Protein AF-A0A0M8MNJ3-F1 (afdb_monomer)

Structure (mmCIF, N/CA/C/O backbone):
data_AF-A0A0M8MNJ3-F1
#
_entry.id   AF-A0A0M8MNJ3-F1
#
loop_
_atom_site.group_PDB
_atom_site.id
_atom_site.type_symbol
_atom_site.label_atom_id
_atom_site.label_alt_id
_atom_site.label_comp_id
_atom_site.label_asym_id
_atom_site.label_entity_id
_atom_site.label_seq_id
_atom_site.pdbx_PDB_ins_code
_atom_site.Cartn_x
_atom_site.Cartn_y
_atom_site.Cartn_z
_atom_site.occupancy
_atom_site.B_iso_or_equiv
_atom_site.auth_seq_id
_atom_site.auth_comp_id
_atom_site.auth_asym_id
_atom_site.auth_atom_id
_atom_site.pdbx_PDB_model_num
ATOM 1 N N . MET A 1 1 ? 39.893 3.123 -14.349 1.00 46.41 1 MET A N 1
ATOM 2 C CA . MET A 1 1 ? 39.587 2.690 -12.969 1.00 46.41 1 MET A CA 1
ATOM 3 C C . MET A 1 1 ? 39.939 3.840 -12.023 1.00 46.41 1 MET A C 1
ATOM 5 O O . MET A 1 1 ? 41.028 3.867 -11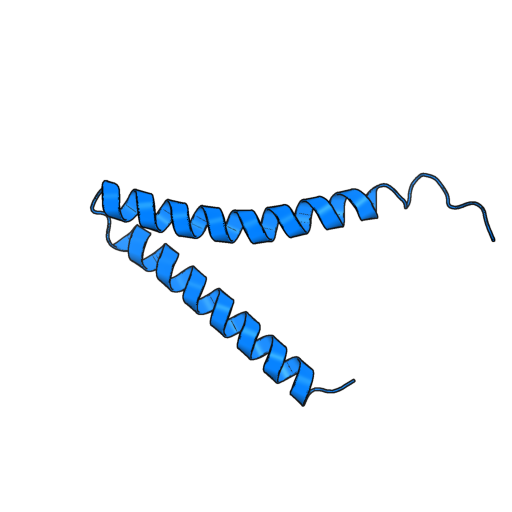.471 1.00 46.41 1 MET A O 1
ATOM 9 N N . GLY A 1 2 ? 39.096 4.876 -11.967 1.00 41.59 2 GLY A N 1
ATOM 10 C CA . GLY A 1 2 ? 39.312 6.034 -11.086 1.00 41.59 2 GLY A CA 1
ATOM 11 C C . GLY A 1 2 ? 38.761 5.765 -9.680 1.00 41.59 2 GLY A C 1
ATOM 12 O O . GLY A 1 2 ? 37.891 4.901 -9.543 1.00 41.59 2 GLY A O 1
ATOM 13 N N . PRO A 1 3 ? 39.255 6.452 -8.635 1.00 54.31 3 PRO A N 1
ATOM 14 C CA . PRO A 1 3 ? 38.776 6.246 -7.277 1.00 54.31 3 PRO A CA 1
ATOM 15 C C . PRO A 1 3 ? 37.350 6.786 -7.153 1.00 54.31 3 PRO A C 1
ATOM 17 O O . PRO A 1 3 ? 37.104 7.980 -7.306 1.00 54.31 3 PRO A O 1
ATOM 20 N N . ILE A 1 4 ? 36.412 5.880 -6.887 1.00 56.56 4 ILE A N 1
ATOM 21 C CA . ILE A 1 4 ? 35.013 6.197 -6.607 1.00 56.56 4 ILE A CA 1
ATOM 22 C C . ILE A 1 4 ? 35.003 6.970 -5.287 1.00 56.56 4 ILE A C 1
ATOM 24 O O . ILE A 1 4 ? 35.341 6.429 -4.232 1.00 56.56 4 ILE A O 1
ATOM 28 N N . THR A 1 5 ? 34.679 8.254 -5.353 1.00 52.03 5 THR A N 1
ATOM 29 C CA . THR A 1 5 ? 34.565 9.130 -4.193 1.00 52.03 5 THR A CA 1
ATOM 30 C C . THR A 1 5 ? 33.431 8.623 -3.297 1.00 52.03 5 THR A C 1
ATOM 32 O O . THR A 1 5 ? 32.305 8.376 -3.725 1.00 52.03 5 THR A O 1
ATOM 35 N N . THR A 1 6 ? 33.732 8.453 -2.010 1.00 57.09 6 THR A N 1
ATOM 36 C CA . THR A 1 6 ? 32.866 7.895 -0.950 1.00 57.09 6 THR A CA 1
ATOM 37 C C . THR A 1 6 ? 31.490 8.584 -0.798 1.00 57.09 6 THR A C 1
ATOM 39 O O . THR A 1 6 ? 30.626 8.084 -0.079 1.00 57.09 6 THR A O 1
ATOM 42 N N . GLY A 1 7 ? 31.239 9.698 -1.496 1.00 51.62 7 GLY A N 1
ATOM 43 C CA . GLY A 1 7 ? 29.953 10.400 -1.523 1.00 51.62 7 GLY A CA 1
ATOM 44 C C . GLY A 1 7 ? 28.876 9.758 -2.409 1.00 51.62 7 GLY A C 1
ATOM 45 O O . GLY A 1 7 ? 27.696 9.870 -2.082 1.00 51.62 7 GLY A O 1
ATOM 46 N N . GLU A 1 8 ? 29.241 9.042 -3.478 1.00 53.19 8 GLU A N 1
ATOM 47 C CA . GLU A 1 8 ? 28.258 8.545 -4.462 1.00 53.19 8 GLU A CA 1
ATOM 48 C C . GLU A 1 8 ? 27.696 7.152 -4.127 1.00 53.19 8 GLU A C 1
ATOM 50 O O . GLU A 1 8 ? 26.550 6.852 -4.454 1.00 53.19 8 GLU A O 1
ATOM 55 N N . ARG A 1 9 ? 28.413 6.336 -3.337 1.00 54.12 9 ARG A N 1
ATOM 56 C CA . ARG A 1 9 ? 27.945 4.994 -2.922 1.00 54.12 9 ARG A CA 1
ATOM 57 C C . ARG A 1 9 ? 26.852 4.973 -1.851 1.00 54.12 9 ARG A C 1
ATOM 59 O O . ARG A 1 9 ? 26.287 3.919 -1.583 1.00 54.12 9 ARG A O 1
ATOM 66 N N . ARG A 1 10 ? 26.532 6.107 -1.220 1.00 55.59 10 ARG A N 1
ATOM 67 C CA . ARG A 1 10 ? 25.444 6.175 -0.223 1.00 55.59 10 ARG A CA 1
ATOM 68 C C . ARG A 1 10 ? 24.065 6.377 -0.844 1.00 55.59 10 ARG A C 1
ATOM 70 O O . ARG A 1 10 ? 23.077 6.035 -0.202 1.00 55.59 10 ARG A O 1
ATOM 77 N N . LYS A 1 11 ? 23.983 6.891 -2.075 1.00 50.84 11 LYS A N 1
ATOM 78 C CA . LYS A 1 11 ? 22.702 7.054 -2.779 1.00 50.84 11 LYS A CA 1
ATOM 79 C C . LYS A 1 11 ? 22.156 5.728 -3.310 1.00 50.84 11 LYS A C 1
ATOM 81 O O . LYS A 1 11 ? 20.952 5.527 -3.242 1.00 50.84 11 LYS A O 1
ATOM 86 N N . GLU A 1 12 ? 23.023 4.810 -3.734 1.00 52.03 12 GLU A N 1
ATOM 87 C CA . GLU A 1 12 ? 22.624 3.505 -4.284 1.00 52.03 12 GLU A CA 1
ATOM 88 C C . GLU A 1 12 ? 21.957 2.593 -3.236 1.00 52.03 12 GLU A C 1
ATOM 90 O O . GLU A 1 12 ? 20.868 2.073 -3.466 1.00 52.03 12 GLU A O 1
ATOM 95 N N . THR A 1 13 ? 22.539 2.462 -2.036 1.00 53.88 13 THR A N 1
ATOM 96 C CA . THR A 1 13 ? 21.971 1.613 -0.967 1.00 53.88 13 THR A CA 1
ATOM 97 C C . THR A 1 13 ? 20.669 2.175 -0.387 1.00 53.88 13 THR A C 1
ATOM 99 O O . THR A 1 13 ? 19.796 1.408 0.009 1.00 53.88 13 THR A O 1
ATOM 102 N N . LEU A 1 14 ? 20.510 3.504 -0.346 1.00 54.78 14 LEU A N 1
ATOM 1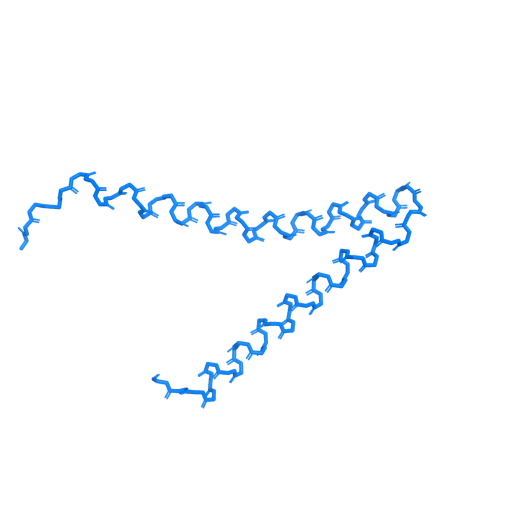03 C CA . LEU A 1 14 ? 19.267 4.146 0.099 1.00 54.78 14 LEU A CA 1
ATOM 104 C C . LEU A 1 14 ? 18.162 4.081 -0.966 1.00 54.78 14 LEU A C 1
ATOM 106 O O . LEU A 1 14 ? 17.001 3.926 -0.598 1.00 54.78 14 LEU A O 1
ATOM 110 N N . MET A 1 15 ? 18.502 4.183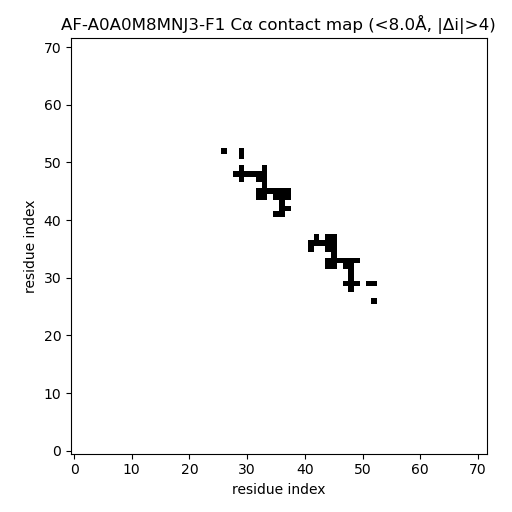 -2.259 1.00 57.31 15 MET A N 1
ATOM 111 C CA . MET A 1 15 ? 17.530 4.050 -3.352 1.00 57.31 15 MET A CA 1
ATOM 112 C C . MET A 1 15 ? 16.985 2.623 -3.463 1.00 57.31 15 MET A C 1
ATOM 114 O O . MET A 1 15 ? 15.776 2.485 -3.564 1.00 57.31 15 MET A O 1
ATOM 118 N N . GLY A 1 16 ? 17.820 1.581 -3.356 1.00 58.53 16 GLY A N 1
ATOM 119 C CA . GLY A 1 16 ? 17.334 0.192 -3.400 1.00 58.53 16 GLY A CA 1
ATOM 120 C C . GLY A 1 16 ? 16.453 -0.160 -2.198 1.00 58.53 16 GLY A C 1
ATOM 121 O O . GLY A 1 16 ? 15.287 -0.503 -2.337 1.00 58.53 16 GLY A O 1
ATOM 122 N N . LEU A 1 17 ? 16.969 0.045 -0.984 1.00 62.16 17 LEU A N 1
ATOM 123 C CA . LEU A 1 17 ? 16.252 -0.324 0.241 1.00 62.16 17 LEU A CA 1
ATOM 124 C C . LEU A 1 17 ? 14.986 0.529 0.451 1.00 62.16 17 LEU A C 1
ATOM 126 O O . LEU A 1 17 ? 14.005 0.054 1.011 1.00 62.16 17 LEU A O 1
ATOM 130 N N . GLY A 1 18 ? 14.995 1.783 -0.009 1.00 63.34 18 GLY A N 1
ATOM 131 C CA . GLY A 1 18 ? 13.845 2.680 0.041 1.00 63.34 18 GLY A CA 1
ATOM 132 C C . GLY A 1 18 ? 12.763 2.362 -0.991 1.00 63.34 18 GLY A C 1
ATOM 133 O O . GLY A 1 18 ? 11.589 2.477 -0.651 1.00 63.34 18 GLY A O 1
ATOM 134 N N . ASP A 1 19 ? 13.123 1.962 -2.214 1.00 64.81 19 ASP A N 1
ATOM 135 C CA . ASP A 1 19 ? 12.161 1.640 -3.279 1.00 64.81 19 ASP A CA 1
ATOM 136 C C . ASP A 1 19 ? 11.452 0.305 -3.013 1.00 64.81 19 ASP A C 1
ATOM 138 O O . ASP A 1 19 ? 10.221 0.251 -3.013 1.00 64.81 19 ASP A O 1
ATOM 142 N N . ASP A 1 20 ? 12.207 -0.725 -2.613 1.00 63.22 20 ASP A N 1
ATOM 143 C CA . ASP A 1 20 ? 11.656 -2.020 -2.199 1.00 63.22 20 ASP A CA 1
ATOM 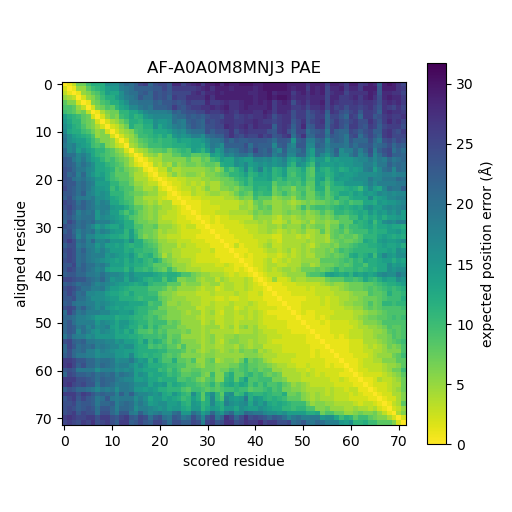144 C C . ASP A 1 20 ? 10.726 -1.875 -0.985 1.00 63.22 20 ASP A C 1
ATOM 146 O O . ASP A 1 20 ? 9.614 -2.414 -0.961 1.00 63.22 20 ASP A O 1
ATOM 150 N N . ILE A 1 21 ? 11.141 -1.093 0.023 1.00 69.75 21 ILE A N 1
ATOM 151 C CA . ILE A 1 21 ? 10.293 -0.799 1.184 1.00 69.75 21 ILE A CA 1
ATOM 152 C C . ILE A 1 21 ? 9.067 -0.009 0.765 1.00 69.75 21 ILE A C 1
ATOM 154 O O . ILE A 1 21 ? 7.994 -0.288 1.280 1.00 69.75 21 ILE A O 1
ATOM 158 N N . LYS A 1 22 ? 9.183 0.971 -0.131 1.00 66.44 22 LYS A N 1
ATOM 159 C CA . LYS A 1 22 ? 8.047 1.803 -0.531 1.00 66.44 22 LYS A CA 1
ATOM 160 C C . LYS A 1 22 ? 7.021 0.995 -1.320 1.00 66.44 22 LYS A C 1
ATOM 162 O O . LYS A 1 22 ? 5.838 1.067 -1.000 1.00 66.44 22 LYS A O 1
ATOM 167 N N . HIS A 1 23 ? 7.467 0.154 -2.249 1.00 67.62 23 HIS A N 1
ATOM 168 C CA . HIS A 1 23 ? 6.597 -0.744 -3.001 1.00 67.62 23 HIS A CA 1
ATOM 169 C C . HIS A 1 23 ? 5.911 -1.767 -2.079 1.00 67.62 23 HIS A C 1
ATOM 171 O O . HIS A 1 23 ? 4.696 -1.977 -2.141 1.00 67.62 23 HIS A O 1
ATOM 177 N N . ASN A 1 24 ? 6.660 -2.344 -1.135 1.00 69.75 24 ASN A N 1
ATOM 178 C CA . ASN A 1 24 ? 6.100 -3.271 -0.157 1.00 69.75 24 ASN A CA 1
ATOM 179 C C . ASN A 1 24 ? 5.207 -2.568 0.885 1.00 69.75 24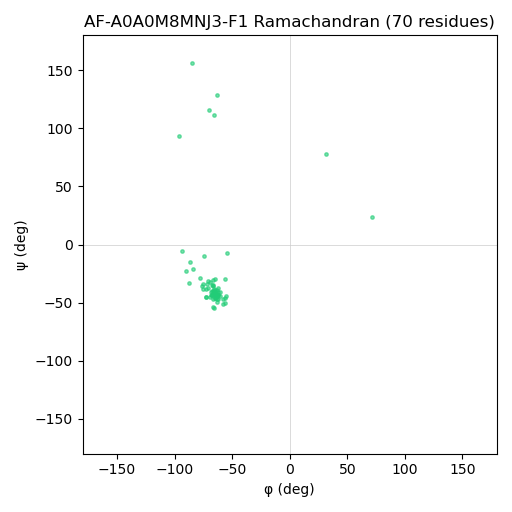 ASN A C 1
ATOM 181 O O . ASN A 1 24 ? 4.222 -3.141 1.348 1.00 69.75 24 ASN A O 1
ATOM 185 N N . ALA A 1 25 ? 5.503 -1.314 1.231 1.00 76.38 25 ALA A N 1
ATOM 186 C CA . ALA A 1 25 ? 4.734 -0.504 2.168 1.00 76.38 25 ALA A CA 1
ATOM 187 C C . ALA A 1 25 ? 3.386 -0.086 1.588 1.00 76.38 25 ALA A C 1
ATOM 189 O O . ALA A 1 25 ? 2.408 -0.090 2.327 1.00 76.38 25 ALA A O 1
ATOM 190 N N . GLU A 1 26 ? 3.291 0.237 0.296 1.00 72.19 26 GLU A N 1
ATOM 191 C CA . GLU A 1 26 ? 1.996 0.519 -0.335 1.00 72.19 26 GLU A CA 1
ATOM 192 C C . GLU A 1 26 ? 1.111 -0.736 -0.364 1.00 72.19 26 GLU A C 1
ATOM 194 O O . GLU A 1 26 ? -0.056 -0.678 0.029 1.00 72.19 26 GLU A O 1
ATOM 199 N N . SER A 1 27 ? 1.689 -1.902 -0.671 1.00 71.25 27 SER A N 1
ATOM 200 C CA . SER A 1 27 ? 0.979 -3.189 -0.619 1.00 71.25 27 SER A CA 1
ATOM 201 C C . SER A 1 27 ? 0.540 -3.576 0.806 1.00 71.25 27 SER A C 1
ATOM 203 O O . SER A 1 27 ? -0.604 -3.993 1.039 1.00 71.25 27 SER A O 1
ATOM 205 N N . ALA A 1 28 ? 1.418 -3.368 1.793 1.00 79.19 28 ALA A N 1
ATOM 206 C CA . ALA A 1 28 ? 1.121 -3.591 3.205 1.00 79.19 28 ALA A CA 1
ATOM 207 C C . ALA A 1 28 ? 0.066 -2.608 3.728 1.00 79.19 28 ALA A C 1
ATOM 209 O O . ALA A 1 28 ? -0.840 -3.009 4.454 1.00 79.19 28 ALA A O 1
ATOM 210 N N . LYS A 1 29 ? 0.129 -1.336 3.324 1.00 81.62 29 LYS A N 1
ATOM 211 C CA . LYS A 1 29 ? -0.834 -0.295 3.701 1.00 81.62 29 LYS A CA 1
ATOM 212 C C . LYS A 1 29 ? -2.208 -0.550 3.086 1.00 81.62 29 LYS A C 1
ATOM 214 O O . LYS A 1 29 ? -3.204 -0.388 3.786 1.00 81.62 29 LYS A O 1
ATOM 219 N N . GLY A 1 30 ? -2.280 -0.992 1.830 1.00 77.00 30 GLY A N 1
ATOM 220 C CA . GLY A 1 30 ? -3.536 -1.388 1.184 1.00 77.00 30 GLY A CA 1
ATOM 221 C C . GLY A 1 30 ? -4.174 -2.599 1.867 1.00 77.00 30 GLY A C 1
ATOM 222 O O . GLY A 1 30 ? -5.355 -2.573 2.211 1.00 77.00 30 GLY A O 1
ATOM 223 N N . SER A 1 31 ? -3.370 -3.622 2.170 1.00 80.62 31 SER A N 1
ATOM 224 C CA . SER A 1 31 ? -3.833 -4.812 2.898 1.00 80.62 31 SER A CA 1
ATOM 225 C C . SER A 1 31 ? -4.236 -4.493 4.343 1.00 80.62 31 SER A C 1
ATOM 227 O O . SER A 1 31 ? -5.218 -5.038 4.843 1.00 80.62 31 SER A O 1
ATOM 229 N N . ALA A 1 32 ? -3.535 -3.566 5.001 1.00 84.56 32 ALA A N 1
ATOM 230 C CA . ALA A 1 32 ? -3.895 -3.071 6.324 1.00 84.56 32 ALA A CA 1
ATOM 231 C C . ALA A 1 32 ? -5.192 -2.250 6.298 1.00 84.56 32 ALA A C 1
ATOM 233 O O . ALA A 1 32 ? -6.022 -2.440 7.180 1.00 84.56 32 ALA A O 1
ATOM 234 N N . LYS A 1 33 ? -5.410 -1.387 5.292 1.00 82.12 33 LYS A N 1
ATOM 235 C CA . LYS A 1 33 ? -6.679 -0.661 5.106 1.00 82.12 33 LYS A CA 1
ATOM 236 C C . LYS A 1 33 ? -7.849 -1.618 4.861 1.00 82.12 33 LYS A C 1
ATOM 238 O O . LYS A 1 33 ? -8.885 -1.453 5.495 1.00 82.12 33 LYS A O 1
ATOM 243 N N . GLU A 1 34 ? -7.675 -2.648 4.027 1.00 79.75 34 GLU A N 1
ATOM 244 C CA . GLU A 1 34 ? -8.697 -3.690 3.830 1.00 79.75 34 GLU A CA 1
ATOM 245 C C . GLU A 1 34 ? -8.972 -4.471 5.121 1.00 79.75 34 GLU A C 1
ATOM 247 O O . GLU A 1 34 ? -10.128 -4.673 5.485 1.00 79.75 34 GLU A O 1
ATOM 252 N N . GLY A 1 35 ? -7.925 -4.911 5.823 1.00 85.25 35 GLY A N 1
ATOM 253 C CA . GLY A 1 35 ? -8.058 -5.693 7.052 1.00 85.25 35 GLY A CA 1
ATOM 254 C C . GLY A 1 35 ? -8.704 -4.900 8.186 1.00 85.25 35 GLY A C 1
ATOM 255 O O . GLY A 1 35 ? -9.638 -5.383 8.822 1.00 85.25 35 GLY A O 1
ATOM 256 N N . LEU A 1 36 ? -8.254 -3.660 8.397 1.00 83.94 36 LEU A N 1
ATOM 257 C CA . LEU A 1 36 ? -8.825 -2.757 9.393 1.00 83.94 36 LEU A CA 1
ATOM 258 C C . LEU A 1 36 ? -10.243 -2.335 9.019 1.00 83.94 36 LEU A C 1
ATOM 260 O O . LEU A 1 36 ? -11.103 -2.370 9.885 1.00 83.94 36 LEU A O 1
ATOM 264 N N . GLY A 1 37 ? -10.515 -2.004 7.755 1.00 80.69 37 GLY A N 1
ATOM 265 C CA . GLY A 1 37 ? -11.859 -1.652 7.294 1.00 80.69 37 GLY A CA 1
ATOM 266 C C . GLY A 1 37 ? -12.859 -2.792 7.484 1.00 80.69 37 GLY A C 1
ATOM 267 O O . GLY A 1 37 ? -13.961 -2.567 7.972 1.00 80.69 37 GLY A O 1
ATOM 268 N N . LYS A 1 38 ? -12.457 -4.040 7.207 1.00 80.12 38 LYS A N 1
ATOM 269 C CA . LYS A 1 38 ? -13.291 -5.221 7.489 1.00 80.12 38 LYS A CA 1
ATOM 270 C C . LYS A 1 38 ? -13.506 -5.436 8.985 1.00 80.12 38 LYS A C 1
ATOM 272 O O . LYS A 1 38 ? -14.605 -5.797 9.389 1.00 80.12 38 LYS A O 1
ATOM 277 N N . ALA A 1 39 ? -12.471 -5.223 9.796 1.00 86.88 39 ALA A N 1
ATOM 278 C CA . ALA A 1 39 ? -12.542 -5.416 11.242 1.00 86.88 39 ALA A CA 1
ATOM 279 C C . 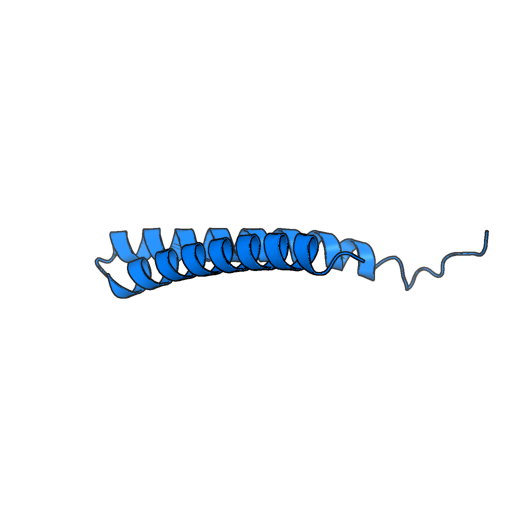ALA A 1 39 ? -13.380 -4.339 11.952 1.00 86.88 39 ALA A C 1
ATOM 281 O O . ALA A 1 39 ? -14.039 -4.640 12.942 1.00 86.88 39 ALA A O 1
ATOM 282 N N . THR A 1 40 ? -13.367 -3.097 11.458 1.00 85.94 40 THR A N 1
ATOM 283 C CA . THR A 1 40 ? -14.132 -1.975 12.027 1.00 85.94 40 THR A CA 1
ATOM 284 C C . THR A 1 40 ? -15.498 -1.777 11.369 1.00 85.94 40 THR A C 1
ATOM 286 O O . THR A 1 40 ? -16.274 -0.949 11.839 1.00 85.94 40 THR A O 1
ATOM 289 N N . GLY A 1 41 ? -15.811 -2.529 10.307 1.00 86.44 41 GLY A N 1
ATOM 290 C CA . GLY A 1 41 ? -17.047 -2.379 9.534 1.00 86.44 41 GLY A CA 1
ATOM 291 C C . GLY A 1 41 ? -17.085 -1.108 8.680 1.00 86.44 41 GLY A C 1
ATOM 292 O O . GLY A 1 41 ? -18.162 -0.609 8.374 1.00 86.44 41 GLY A O 1
ATOM 293 N N . ASN A 1 42 ? -15.922 -0.557 8.323 1.00 82.88 42 ASN A N 1
ATOM 294 C CA . ASN A 1 42 ? -15.812 0.628 7.483 1.00 82.88 42 ASN A CA 1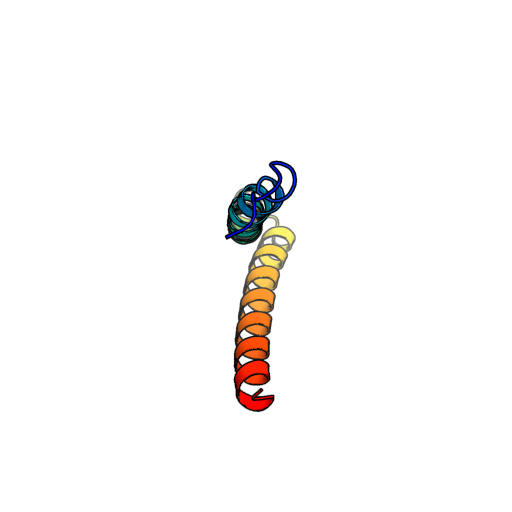
ATOM 295 C C . ASN A 1 42 ? -15.581 0.238 6.013 1.00 82.88 42 ASN A C 1
ATOM 297 O O . ASN A 1 42 ? -14.439 0.047 5.577 1.00 82.88 42 ASN A O 1
ATOM 301 N N . ASP A 1 43 ? -16.673 0.139 5.251 1.00 83.88 43 ASP A N 1
ATOM 302 C CA . ASP A 1 43 ? -16.672 -0.172 3.815 1.00 83.88 43 ASP A CA 1
ATOM 303 C C . ASP A 1 43 ? -15.812 0.792 2.982 1.00 83.88 43 ASP A C 1
ATOM 305 O O . ASP A 1 43 ? -15.217 0.374 1.989 1.00 83.88 43 ASP A O 1
ATOM 309 N N . GLU A 1 44 ? -15.664 2.053 3.402 1.00 86.19 44 GLU A N 1
ATOM 310 C CA . GLU A 1 44 ? -14.837 3.037 2.694 1.00 86.19 44 GLU A CA 1
ATOM 311 C C . GLU A 1 44 ? -13.352 2.643 2.707 1.00 86.19 44 GLU A C 1
ATOM 313 O O . GLU A 1 44 ? -12.687 2.674 1.671 1.00 86.19 44 GLU A O 1
ATOM 318 N N . MET A 1 45 ? -12.839 2.168 3.849 1.00 84.31 45 MET A N 1
ATOM 319 C CA . MET A 1 45 ? -11.445 1.718 3.966 1.00 84.31 45 MET A CA 1
ATOM 320 C C . MET A 1 45 ? -11.175 0.443 3.157 1.00 84.31 45 MET A C 1
ATOM 322 O O . MET A 1 45 ? -10.085 0.281 2.600 1.00 84.31 45 MET A O 1
ATOM 326 N N . VAL A 1 46 ? -12.163 -0.453 3.070 1.00 82.81 46 VAL A N 1
ATOM 327 C CA . VAL A 1 46 ? -12.077 -1.665 2.240 1.00 82.81 46 VAL A CA 1
ATOM 328 C C . VAL A 1 46 ? -12.092 -1.298 0.759 1.00 82.81 46 VAL A C 1
ATOM 330 O O . VAL A 1 46 ? -11.271 -1.805 -0.008 1.00 82.81 46 VAL A O 1
ATOM 333 N N . ALA A 1 47 ? -12.988 -0.394 0.361 1.00 86.25 47 ALA A N 1
ATOM 334 C CA . ALA A 1 47 ? -13.098 0.086 -1.008 1.00 86.25 47 ALA A CA 1
ATOM 335 C C . ALA A 1 47 ? -11.827 0.820 -1.456 1.00 86.25 47 ALA A C 1
ATOM 337 O O . ALA A 1 47 ? -11.322 0.530 -2.539 1.00 86.25 47 ALA A O 1
ATOM 338 N N . GLU A 1 48 ? -11.263 1.693 -0.614 1.00 80.56 48 GLU A N 1
ATOM 339 C CA . GLU A 1 48 ? -9.990 2.367 -0.883 1.00 80.56 48 GLU A CA 1
ATOM 340 C C . GLU A 1 48 ? -8.852 1.365 -1.100 1.00 80.56 48 GLU A C 1
ATOM 342 O O . GLU A 1 48 ? -8.163 1.446 -2.113 1.00 80.56 48 GLU A O 1
ATOM 347 N N . GLY A 1 49 ? -8.661 0.395 -0.196 1.00 81.69 49 GLY A N 1
ATOM 348 C CA . GLY A 1 49 ? -7.572 -0.583 -0.324 1.00 81.69 49 GLY A CA 1
ATOM 349 C C . GLY A 1 49 ? -7.687 -1.447 -1.588 1.00 81.69 49 GLY A C 1
ATOM 350 O O . GLY A 1 49 ? -6.690 -1.715 -2.263 1.00 81.69 49 GLY A O 1
ATOM 351 N N . LYS A 1 50 ? -8.915 -1.821 -1.964 1.00 83.69 50 LYS A N 1
ATOM 352 C CA . LYS A 1 50 ? -9.193 -2.603 -3.178 1.00 83.69 50 LYS A CA 1
ATOM 353 C C . LYS A 1 50 ? -9.033 -1.778 -4.461 1.00 83.69 50 LYS A C 1
ATOM 355 O O . LYS A 1 50 ? -8.527 -2.282 -5.469 1.00 83.69 50 LYS A O 1
ATOM 360 N N . ALA A 1 51 ? -9.450 -0.513 -4.430 1.00 85.50 51 ALA A N 1
ATOM 361 C CA . ALA A 1 51 ? -9.270 0.426 -5.531 1.00 85.50 51 ALA A CA 1
ATOM 362 C C . ALA A 1 51 ? -7.786 0.730 -5.777 1.00 85.50 51 ALA A C 1
ATOM 364 O O . ALA A 1 51 ? -7.372 0.789 -6.934 1.00 85.50 51 ALA A O 1
ATOM 365 N N . ASP A 1 52 ? -6.986 0.860 -4.715 1.00 82.25 52 ASP A N 1
ATOM 366 C CA . ASP A 1 52 ? -5.549 1.132 -4.807 1.00 82.25 52 ASP A CA 1
ATOM 367 C C . ASP A 1 52 ? -4.798 -0.028 -5.481 1.00 82.25 52 ASP A C 1
ATOM 369 O O . ASP A 1 52 ? -4.075 0.193 -6.452 1.00 82.25 52 ASP A O 1
ATOM 373 N N . LYS A 1 53 ? -5.085 -1.280 -5.082 1.00 81.19 53 LYS A N 1
ATOM 374 C CA . LYS A 1 53 ? -4.579 -2.486 -5.770 1.00 81.19 53 LYS A CA 1
ATOM 375 C C . LYS A 1 53 ? -4.953 -2.505 -7.247 1.00 81.19 53 LYS A C 1
ATOM 377 O O . LYS A 1 53 ? -4.092 -2.661 -8.102 1.00 81.19 53 LYS A O 1
ATOM 382 N N . THR A 1 54 ? -6.230 -2.280 -7.551 1.00 86.25 54 THR A N 1
ATOM 383 C CA . THR A 1 54 ? -6.720 -2.307 -8.937 1.00 86.25 54 THR A CA 1
ATOM 384 C C . THR A 1 54 ? -6.046 -1.230 -9.791 1.00 86.25 54 THR A C 1
ATOM 386 O O . THR A 1 54 ? -5.672 -1.488 -10.933 1.00 86.25 54 THR A O 1
ATOM 389 N N . LYS A 1 55 ? -5.847 -0.022 -9.243 1.00 83.25 55 LYS A N 1
ATOM 390 C CA . LYS A 1 55 ? -5.102 1.052 -9.913 1.00 83.25 55 LYS A CA 1
ATOM 391 C C . LYS A 1 55 ? -3.637 0.695 -10.114 1.00 83.25 55 LYS A C 1
ATOM 393 O O . LYS A 1 55 ? -3.102 1.023 -11.170 1.00 83.25 55 LYS A O 1
ATOM 398 N N . ALA A 1 56 ? -2.995 0.085 -9.122 1.00 82.06 56 ALA A N 1
ATOM 399 C CA . ALA A 1 56 ? -1.599 -0.319 -9.205 1.00 82.06 56 ALA A CA 1
ATOM 400 C C . ALA A 1 56 ? -1.400 -1.376 -10.300 1.00 82.06 56 ALA A C 1
ATOM 402 O O . ALA A 1 56 ? -0.573 -1.167 -11.185 1.00 82.06 56 ALA A O 1
ATOM 403 N N . ASP A 1 57 ? -2.218 -2.433 -10.313 1.00 82.25 57 ASP A N 1
ATOM 404 C CA . ASP A 1 57 ? -2.222 -3.461 -11.362 1.00 82.25 57 ASP A CA 1
ATOM 405 C C . ASP A 1 57 ? -2.491 -2.861 -12.747 1.00 82.25 57 ASP A C 1
ATOM 407 O O . ASP A 1 57 ? -1.740 -3.106 -13.692 1.00 82.25 57 ASP A O 1
ATOM 411 N N . ALA A 1 58 ? -3.508 -1.999 -12.866 1.00 85.06 58 ALA A N 1
ATOM 412 C CA . ALA A 1 58 ? -3.833 -1.332 -14.125 1.00 85.06 58 ALA A CA 1
ATOM 413 C C . ALA A 1 58 ? -2.703 -0.411 -14.613 1.00 85.06 58 ALA A C 1
ATOM 415 O O . ALA A 1 58 ? -2.418 -0.366 -15.809 1.00 85.06 58 ALA A O 1
ATOM 416 N N . LYS A 1 59 ? -2.029 0.312 -13.708 1.00 81.19 59 LYS A N 1
ATOM 417 C CA . LYS A 1 59 ? -0.843 1.114 -14.045 1.00 81.19 59 LYS A CA 1
ATOM 418 C C . LYS A 1 59 ? 0.328 0.246 -14.473 1.00 81.19 59 LYS A C 1
ATOM 420 O O . LYS A 1 59 ? 1.064 0.670 -15.355 1.00 81.19 59 LYS A O 1
ATOM 425 N N . LYS A 1 60 ? 0.524 -0.911 -13.841 1.00 81.38 60 LYS A N 1
ATOM 426 C CA . LYS A 1 60 ? 1.620 -1.828 -14.158 1.00 81.38 60 LYS A CA 1
ATOM 427 C C . LYS A 1 60 ? 1.426 -2.403 -15.554 1.00 81.38 60 LYS A C 1
ATOM 429 O O . LYS A 1 60 ? 2.241 -2.140 -16.419 1.00 81.38 60 LYS A O 1
ATOM 434 N N . VAL A 1 61 ? 0.255 -2.989 -15.814 1.00 83.69 61 VAL A N 1
ATOM 435 C CA . VAL A 1 61 ? -0.154 -3.454 -17.150 1.00 83.69 61 VAL A CA 1
ATOM 436 C C . VAL A 1 61 ? -0.091 -2.335 -18.188 1.00 83.69 61 VAL A C 1
ATOM 438 O O . VAL A 1 61 ? 0.406 -2.543 -19.288 1.00 83.69 61 VAL A O 1
ATOM 441 N N . GLY A 1 62 ? -0.575 -1.136 -17.859 1.00 83.81 62 GLY A N 1
ATOM 442 C CA . GLY A 1 62 ? -0.540 0.000 -18.777 1.00 83.81 62 GLY A CA 1
ATOM 443 C C . GLY A 1 62 ? 0.877 0.488 -19.084 1.00 83.81 62 GLY A C 1
ATOM 444 O O . GLY A 1 62 ? 1.134 0.906 -20.210 1.00 83.81 62 GLY A O 1
ATOM 445 N N . GLN A 1 63 ? 1.789 0.428 -18.110 1.00 78.31 63 GLN A N 1
ATOM 446 C CA . GLN A 1 63 ? 3.205 0.714 -18.324 1.00 78.31 63 GLN A CA 1
ATOM 447 C C . GLN A 1 63 ? 3.890 -0.402 -19.105 1.00 78.31 63 GLN A C 1
ATOM 449 O O . GLN A 1 63 ? 4.540 -0.064 -20.074 1.00 78.31 63 GLN A O 1
ATOM 454 N N . ASP A 1 64 ? 3.675 -1.682 -18.791 1.00 79.62 64 ASP A N 1
ATOM 455 C CA . ASP A 1 64 ? 4.200 -2.819 -19.565 1.00 79.62 64 ASP A CA 1
ATOM 456 C C . ASP A 1 64 ? 3.768 -2.754 -21.039 1.00 79.62 64 ASP A C 1
ATOM 458 O O . ASP A 1 64 ? 4.586 -2.892 -21.945 1.00 79.62 64 ASP A O 1
ATOM 462 N N . ILE A 1 65 ? 2.483 -2.480 -21.301 1.00 79.50 65 ILE A N 1
ATOM 463 C CA . ILE A 1 65 ? 1.974 -2.315 -22.670 1.00 79.50 65 ILE A CA 1
ATOM 464 C C . ILE A 1 65 ? 2.584 -1.074 -23.319 1.00 79.50 65 ILE A C 1
ATOM 466 O O . ILE A 1 65 ? 2.970 -1.126 -24.483 1.00 79.50 65 ILE A O 1
ATOM 470 N N . LYS A 1 66 ? 2.666 0.051 -22.598 1.00 77.19 66 LYS A N 1
ATOM 471 C CA . LYS A 1 66 ? 3.289 1.263 -23.129 1.00 77.19 66 LYS A CA 1
ATOM 472 C C . LYS A 1 66 ? 4.768 1.024 -23.433 1.00 77.19 66 LYS A C 1
ATOM 474 O O . LYS A 1 66 ? 5.188 1.430 -24.500 1.00 77.19 66 LYS A O 1
ATOM 479 N N . ASP A 1 67 ? 5.531 0.354 -22.585 1.00 78.12 67 ASP A N 1
ATOM 480 C CA . ASP A 1 67 ? 6.950 0.050 -22.799 1.00 78.12 67 ASP A CA 1
ATOM 481 C C . ASP A 1 67 ? 7.129 -0.847 -24.036 1.00 78.12 67 ASP A C 1
ATOM 483 O O . ASP A 1 67 ? 7.863 -0.506 -24.961 1.00 78.12 67 ASP A O 1
ATOM 487 N N . ALA A 1 68 ? 6.315 -1.905 -24.144 1.00 72.94 68 ALA A N 1
ATOM 488 C CA . ALA A 1 68 ? 6.307 -2.807 -25.296 1.00 72.94 68 ALA A CA 1
ATOM 489 C C . ALA A 1 68 ? 5.865 -2.138 -26.613 1.00 72.94 68 ALA A C 1
ATOM 491 O O . ALA A 1 68 ? 6.284 -2.556 -27.691 1.00 72.94 68 ALA A O 1
ATOM 492 N N . VAL A 1 69 ? 5.002 -1.119 -26.544 1.00 75.69 69 VAL A N 1
ATOM 493 C CA . VAL A 1 69 ? 4.518 -0.361 -27.712 1.00 75.69 69 VAL A CA 1
ATOM 494 C C . VAL A 1 69 ? 5.441 0.802 -28.070 1.00 75.69 69 VAL A C 1
ATOM 496 O O . VAL A 1 69 ? 5.544 1.147 -29.245 1.00 75.69 69 VAL A O 1
ATOM 499 N N . THR A 1 70 ? 6.082 1.43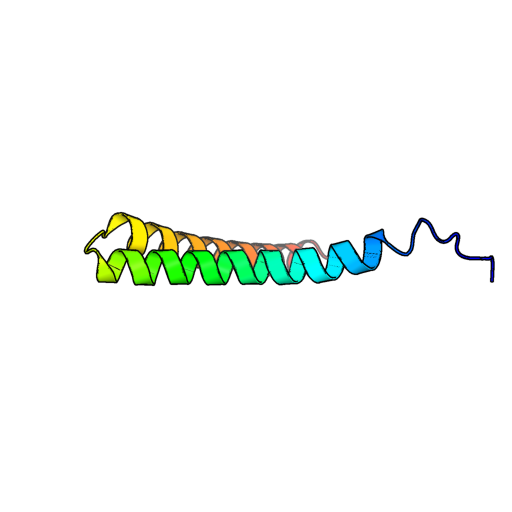0 -27.083 1.00 75.25 70 THR A N 1
ATOM 500 C CA . THR A 1 70 ? 6.930 2.613 -27.298 1.00 75.25 70 THR A CA 1
ATOM 501 C C . THR A 1 70 ? 8.365 2.234 -27.655 1.00 75.25 70 THR A C 1
ATOM 503 O O . THR A 1 70 ? 9.046 3.101 -28.184 1.00 75.25 70 THR A O 1
ATOM 506 N N . GLY A 1 71 ? 8.771 0.971 -27.446 1.00 56.78 71 GLY A N 1
ATOM 507 C CA . GLY A 1 71 ? 9.928 0.316 -28.069 1.00 56.78 71 GLY A CA 1
ATOM 508 C C . GLY A 1 71 ? 11.096 1.245 -28.394 1.00 56.78 71 GLY A C 1
ATOM 509 O O . GLY A 1 71 ? 11.263 1.623 -29.555 1.00 56.78 71 GLY A O 1
ATOM 510 N N . GLU A 1 72 ? 11.876 1.596 -27.370 1.00 50.06 72 GLU A N 1
ATOM 511 C CA . GLU A 1 72 ? 13.272 2.026 -27.540 1.00 50.06 72 GLU A CA 1
ATOM 512 C C . GLU A 1 72 ? 14.199 0.803 -27.492 1.00 50.06 72 GLU A C 1
ATOM 514 O O . GLU A 1 72 ? 13.907 -0.131 -26.705 1.00 50.06 72 GLU A O 1
#

InterPro domains:
  IPR008462 CsbD-like domain [PF05532] (19-69)
  IPR036629 YjbJ superfamily [G3DSA:1.10.1470.10] (18-72)
  IPR036629 YjbJ superfamily [SSF69047] (19-70)

Organism: NCBI:txid162393

Secondary structure (DSSP, 8-state):
-----TTTHHHHHHHHHHHHHHHHHHHHHHHHHHHHHHHHT-HHHHHHHHHHHHHHHHHHHHHHHHHHHH--

Solvent-accessible surface area (backbone atoms only — not comparable to full-atom values): 4021 Å² total; per-residue (Å²): 139,77,85,80,59,83,76,61,66,59,54,57,61,49,52,52,60,46,48,57,48,49,58,50,44,53,55,50,50,27,52,46,32,29,51,49,13,65,73,72,69,36,65,66,40,29,50,50,21,53,50,50,52,52,49,50,54,52,49,48,54,50,45,54,50,46,52,71,71,64,62,128

Foldseek 3Di:
DDDDPPVPVVVVVCVVVVVVCVVVVLLVCLVVLLVVCVVVVNVVSNVVSVVSVVVVVVVVVVVVVCCVVVDD

Mean predicted aligned error: 11.97 Å

Sequence (72 aa):
MGPITTGERRKETLMGLGDDIKHNAESAKGSAKEGLGKAT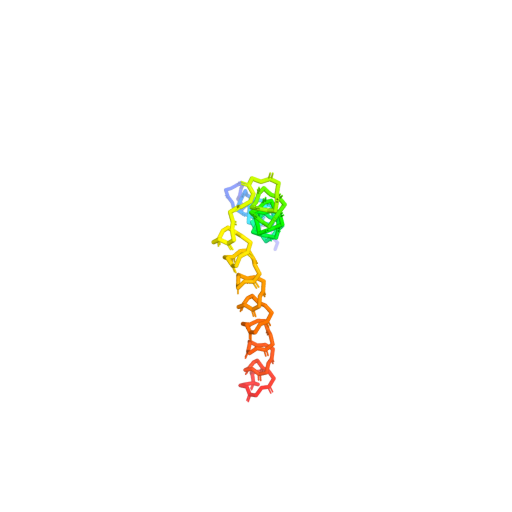GNDEMVAEGKADKTKADAKKVGQDIKDAVTGE

Radius of gyration: 18.58 Å; Cα contacts (8 Å, |Δi|>4): 31; chains: 1; bounding box: 57×16×40 Å

pLDDT: mean 72.56, std 12.75, range [41.59, 86.88]